Protein AF-R6TUY1-F1 (afdb_monomer_lite)

Radius of gyration: 22.62 Å; chains: 1; bounding box: 44×60×48 Å

Structure (mmCIF, N/CA/C/O backbone):
data_AF-R6TUY1-F1
#
_entry.id   AF-R6TUY1-F1
#
loop_
_atom_site.group_PDB
_atom_site.id
_atom_site.type_symbol
_atom_site.label_atom_id
_atom_site.label_alt_id
_atom_site.label_comp_id
_atom_site.label_asym_id
_atom_site.label_entity_id
_atom_site.label_seq_id
_atom_site.pdbx_PDB_ins_code
_atom_site.C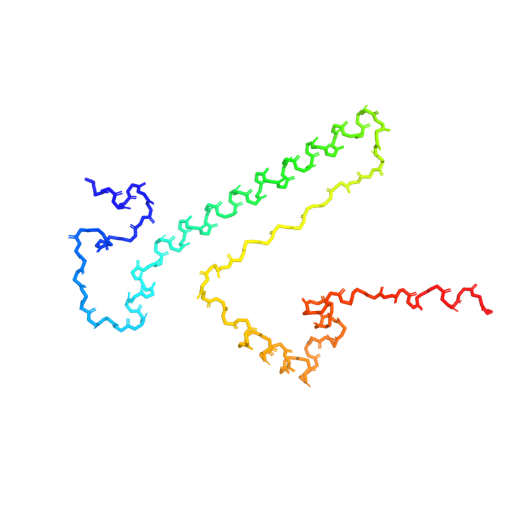artn_x
_atom_site.Cartn_y
_atom_site.Cartn_z
_atom_site.occupancy
_atom_site.B_iso_or_equiv
_atom_site.auth_seq_id
_atom_site.auth_comp_id
_atom_site.auth_asym_id
_atom_site.auth_atom_id
_atom_site.pdbx_PDB_model_num
ATOM 1 N N . MET A 1 1 ? -20.581 21.903 6.764 1.00 54.88 1 MET A N 1
ATOM 2 C CA . MET A 1 1 ? -19.768 20.696 6.507 1.00 54.88 1 MET A CA 1
ATOM 3 C C . MET A 1 1 ? -18.811 20.565 7.679 1.00 54.88 1 MET A C 1
ATOM 5 O O . MET A 1 1 ? -18.157 21.555 7.981 1.00 54.88 1 MET A O 1
ATOM 9 N N . ALA A 1 2 ? -18.822 19.451 8.411 1.00 71.81 2 ALA A N 1
ATOM 10 C CA . ALA A 1 2 ? -17.915 19.268 9.546 1.00 71.81 2 ALA A CA 1
ATOM 11 C C . ALA A 1 2 ? -16.513 18.905 9.031 1.00 71.81 2 ALA A C 1
ATOM 13 O O . ALA A 1 2 ? -16.403 18.200 8.028 1.00 71.81 2 ALA A O 1
ATOM 14 N N . VAL A 1 3 ? -15.454 19.369 9.706 1.00 76.62 3 VAL A N 1
ATOM 15 C CA . VAL A 1 3 ? -14.053 19.090 9.322 1.00 76.62 3 VAL A CA 1
ATOM 16 C C . VAL A 1 3 ? -13.758 17.584 9.253 1.00 76.62 3 VAL A C 1
ATOM 18 O O . VAL A 1 3 ? -13.004 17.132 8.401 1.00 76.62 3 VAL A O 1
ATOM 21 N N . GLU A 1 4 ? -14.439 16.795 10.084 1.00 75.94 4 GLU A N 1
ATOM 22 C CA . GLU A 1 4 ? -14.320 15.335 10.150 1.00 75.94 4 GLU A CA 1
ATOM 23 C C . GLU A 1 4 ? -14.719 14.656 8.832 1.00 75.94 4 GLU A C 1
ATOM 25 O O . GLU A 1 4 ? -14.020 13.759 8.368 1.00 75.94 4 GLU A O 1
ATOM 30 N N . ASP A 1 5 ? -15.786 15.1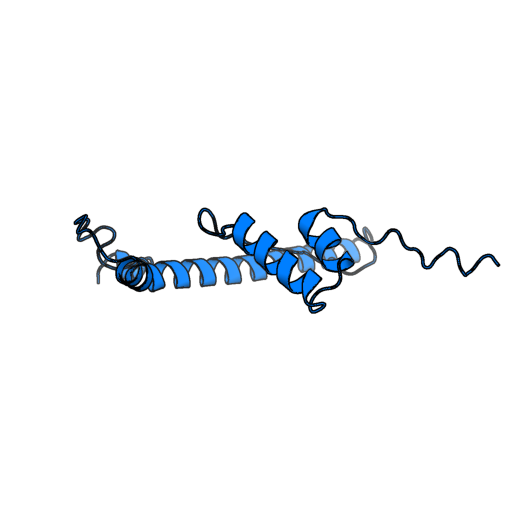32 8.177 1.00 68.25 5 ASP A N 1
ATOM 31 C CA . ASP A 1 5 ? -16.230 14.575 6.894 1.00 68.25 5 ASP A CA 1
ATOM 32 C C . ASP A 1 5 ? -15.245 14.900 5.763 1.00 68.25 5 ASP A C 1
ATOM 34 O O . ASP A 1 5 ? -15.038 14.074 4.878 1.00 68.25 5 ASP A O 1
ATOM 38 N N . ALA A 1 6 ? -14.620 16.083 5.799 1.00 71.31 6 ALA A N 1
ATOM 39 C CA . ALA A 1 6 ? -13.625 16.491 4.806 1.00 71.31 6 ALA A CA 1
ATOM 40 C C . ALA A 1 6 ? -12.314 15.701 4.939 1.00 71.31 6 ALA A C 1
ATOM 42 O O . ALA A 1 6 ? -11.633 15.460 3.946 1.00 71.31 6 ALA A O 1
ATOM 43 N N . CYS A 1 7 ? -11.974 15.275 6.156 1.00 70.38 7 CYS A N 1
ATOM 44 C CA . CYS A 1 7 ? -10.772 14.495 6.440 1.00 70.38 7 CYS A CA 1
ATOM 45 C C . CYS A 1 7 ? -10.997 12.972 6.380 1.00 70.38 7 CYS A C 1
ATOM 47 O O . CYS A 1 7 ? -10.074 12.218 6.677 1.00 70.38 7 CYS A O 1
ATOM 49 N N . GLY A 1 8 ? -12.203 12.503 6.031 1.00 64.75 8 GLY A N 1
ATOM 50 C CA . GLY A 1 8 ? -12.525 11.069 6.001 1.00 64.75 8 GLY A CA 1
ATOM 51 C C . GLY A 1 8 ? -12.506 10.405 7.384 1.00 64.75 8 GLY A C 1
ATOM 52 O O . GLY A 1 8 ? -12.349 9.187 7.489 1.00 64.75 8 GLY A O 1
ATOM 53 N N . ILE A 1 9 ? -12.656 11.202 8.443 1.00 73.94 9 ILE A N 1
ATOM 54 C CA . ILE A 1 9 ? -12.638 10.775 9.841 1.00 73.94 9 ILE A CA 1
ATOM 55 C C . ILE A 1 9 ? -14.081 10.563 10.310 1.00 73.94 9 ILE A C 1
ATOM 57 O O . ILE A 1 9 ? -15.003 11.293 9.944 1.00 73.94 9 ILE A O 1
ATOM 61 N N . ALA A 1 10 ? -14.293 9.543 11.138 1.00 70.75 10 ALA A N 1
ATOM 62 C CA . ALA A 1 10 ? -15.573 9.284 11.781 1.00 70.75 10 ALA A CA 1
ATOM 63 C C . ALA A 1 10 ? -16.109 10.515 12.540 1.00 70.75 10 ALA A C 1
ATOM 65 O O . ALA A 1 10 ? -15.406 11.098 13.372 1.00 70.75 10 ALA A O 1
ATOM 66 N N . ARG A 1 11 ? -17.374 10.879 12.284 1.00 67.25 11 ARG A N 1
ATOM 67 C CA . ARG A 1 11 ? -18.041 11.988 12.983 1.00 67.25 11 ARG A CA 1
ATOM 68 C C . ARG A 1 11 ? -18.078 11.757 14.491 1.00 67.25 11 ARG A C 1
ATOM 70 O O . ARG A 1 11 ? -18.375 10.648 14.932 1.00 67.25 11 ARG A O 1
ATOM 77 N N . GLY A 1 12 ? -17.825 12.814 15.258 1.00 65.44 12 GLY A N 1
ATOM 78 C CA . GLY A 1 12 ? -17.775 12.755 16.721 1.00 65.44 12 GLY A CA 1
ATOM 79 C C . GLY A 1 12 ? -16.423 12.313 17.284 1.00 65.44 12 GLY A C 1
ATOM 80 O O . GLY A 1 12 ? -16.289 12.227 18.496 1.00 65.44 12 GLY A O 1
ATOM 81 N N . THR A 1 13 ? -15.406 12.079 16.442 1.00 64.62 13 THR A N 1
ATOM 82 C CA . THR A 1 13 ? -14.025 11.855 16.918 1.00 64.62 13 THR A CA 1
ATOM 83 C C . THR A 1 13 ? -13.453 13.112 17.578 1.00 64.62 13 THR A C 1
ATOM 85 O O . THR A 1 13 ? -12.757 13.015 18.583 1.00 64.62 13 THR A O 1
ATOM 88 N N . PHE A 1 14 ? -13.761 14.291 17.036 1.00 65.25 14 PHE A N 1
ATOM 89 C CA . PHE A 1 14 ? -13.359 15.584 17.593 1.00 65.25 14 PHE A CA 1
ATOM 90 C C . PHE A 1 14 ? -14.546 16.356 18.166 1.00 65.25 14 PHE A C 1
ATOM 92 O O . PHE A 1 14 ? -14.396 17.075 19.149 1.00 65.25 14 PHE A O 1
ATOM 99 N N . SER A 1 15 ? -15.717 16.220 17.543 1.00 65.81 15 SER A N 1
ATOM 100 C CA . SER A 1 15 ? -16.888 17.045 17.851 1.00 65.81 15 SER A CA 1
ATOM 101 C C . SER A 1 15 ? -17.655 16.590 19.093 1.00 65.81 15 SER A C 1
ATOM 103 O O . SER A 1 15 ? -18.384 17.391 19.667 1.00 65.81 15 SER A O 1
ATOM 105 N N . ASP A 1 16 ? -17.519 15.325 19.498 1.00 63.03 16 ASP A N 1
ATOM 106 C CA . ASP A 1 16 ? -18.258 14.770 20.634 1.00 63.03 16 ASP A CA 1
ATOM 107 C C . ASP A 1 16 ? -17.442 13.653 21.321 1.00 63.03 16 ASP A C 1
ATOM 109 O O . ASP A 1 16 ? -17.764 12.467 21.191 1.00 63.03 16 ASP A O 1
ATOM 113 N N . PRO A 1 17 ? -16.345 14.002 22.029 1.00 58.09 17 PRO A N 1
ATOM 114 C CA . PRO A 1 17 ? -15.402 13.045 22.615 1.00 58.09 17 PRO A CA 1
ATOM 115 C C . PRO A 1 17 ? -15.963 12.321 23.850 1.00 58.09 17 PRO A C 1
ATOM 117 O O . PRO A 1 17 ? -15.202 11.861 24.697 1.00 58.09 17 PRO A O 1
ATOM 120 N N . SER A 1 18 ? -17.288 12.235 23.992 1.00 54.28 18 SER A N 1
ATOM 121 C CA . SER A 1 18 ? -17.921 11.553 25.110 1.00 54.28 18 SER A CA 1
ATOM 122 C C . SER A 1 18 ? -17.485 10.081 25.135 1.00 54.28 18 SER A C 1
ATOM 124 O O . SER A 1 18 ? -17.881 9.277 24.287 1.00 54.28 18 SER A O 1
ATOM 126 N N . GLU A 1 19 ? -16.661 9.733 26.133 1.00 52.31 19 GLU A N 1
ATOM 127 C CA . GLU A 1 19 ? -16.338 8.364 26.558 1.00 52.31 19 GLU A CA 1
ATOM 128 C C . GLU A 1 19 ? -17.595 7.697 27.135 1.00 52.31 19 GLU A C 1
ATOM 130 O O . GLU A 1 19 ? -17.680 7.306 28.296 1.00 52.31 19 GLU A O 1
ATOM 135 N N . ILE A 1 20 ? -18.639 7.591 26.323 1.00 53.03 20 ILE A N 1
ATOM 136 C CA . ILE A 1 20 ? -19.716 6.660 26.603 1.00 53.03 20 ILE A CA 1
ATOM 137 C C . ILE A 1 20 ? -19.084 5.292 26.388 1.00 53.03 20 ILE A C 1
ATOM 139 O O . ILE A 1 20 ? -18.520 5.036 25.323 1.00 53.03 20 ILE A O 1
ATOM 143 N N . ALA A 1 21 ? -19.143 4.430 27.401 1.00 50.12 21 ALA A N 1
ATOM 144 C CA . ALA A 1 21 ? -18.783 3.028 27.264 1.00 50.12 21 ALA A CA 1
ATOM 145 C C . ALA A 1 21 ? -19.634 2.424 26.135 1.00 50.12 21 ALA A C 1
ATOM 147 O O . ALA A 1 21 ? -20.799 2.082 26.325 1.00 50.12 21 ALA A O 1
ATOM 148 N N . ARG A 1 22 ? -19.066 2.388 24.930 1.00 61.97 22 ARG A N 1
ATOM 149 C CA . ARG A 1 22 ? -19.708 1.874 23.723 1.00 61.97 22 ARG A CA 1
ATOM 150 C C . ARG A 1 22 ? -19.372 0.404 23.594 1.00 61.97 22 ARG A C 1
ATOM 152 O O . ARG A 1 22 ? -18.254 -0.023 23.890 1.00 61.97 22 ARG A O 1
ATOM 159 N N . THR A 1 23 ? -20.338 -0.378 23.136 1.00 62.47 23 THR A N 1
ATOM 160 C CA . THR A 1 23 ? -20.081 -1.782 22.819 1.00 62.47 23 THR A CA 1
ATOM 161 C C . THR A 1 23 ? -19.071 -1.874 21.665 1.00 62.47 23 THR A C 1
ATOM 163 O O . THR A 1 23 ? -18.998 -0.985 20.813 1.00 62.47 23 THR A O 1
ATOM 166 N N . ALA A 1 24 ? -18.262 -2.938 21.615 1.00 54.31 24 ALA A N 1
ATOM 167 C CA . ALA A 1 24 ? -17.202 -3.093 20.608 1.00 54.31 24 ALA A CA 1
ATOM 168 C C . ALA A 1 24 ? -17.716 -2.954 19.157 1.00 54.31 24 ALA A C 1
ATOM 170 O O . ALA A 1 24 ? -17.020 -2.432 18.285 1.00 54.31 24 ALA A O 1
ATOM 171 N N . THR A 1 25 ? -18.963 -3.359 18.908 1.00 57.38 25 THR A N 1
ATOM 172 C CA . THR A 1 25 ? -19.637 -3.242 17.609 1.00 57.38 25 THR A CA 1
ATOM 173 C C . THR A 1 25 ? -19.919 -1.789 17.221 1.00 57.38 25 THR A C 1
ATOM 175 O O . THR A 1 25 ? -19.721 -1.414 16.066 1.00 57.38 25 THR A O 1
ATOM 178 N N . GLU A 1 26 ? -20.321 -0.945 18.174 1.00 62.38 26 GLU A N 1
ATOM 179 C CA . GLU A 1 26 ? -20.559 0.485 17.939 1.00 62.38 26 GLU A CA 1
ATOM 180 C C . GLU A 1 26 ? -19.252 1.226 17.661 1.00 62.38 26 GLU A C 1
ATOM 182 O O . GLU A 1 26 ? -19.182 2.028 16.731 1.00 62.38 26 GLU A O 1
ATOM 187 N N . VAL A 1 27 ? -18.183 0.898 18.394 1.00 61.12 27 VAL A N 1
ATOM 188 C CA . VAL A 1 27 ? -16.844 1.451 18.134 1.00 61.12 27 VAL A CA 1
ATOM 189 C C . VAL A 1 27 ? -16.360 1.060 16.734 1.00 61.12 27 VAL A C 1
ATOM 191 O O . VAL A 1 27 ? -15.836 1.905 16.004 1.00 61.12 27 VAL A O 1
ATOM 194 N N . ARG A 1 28 ? -16.581 -0.197 16.324 1.00 58.41 28 ARG A N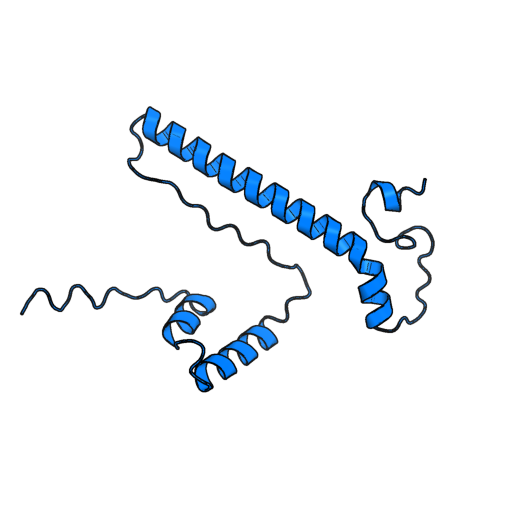 1
ATOM 195 C CA . ARG A 1 28 ? -16.202 -0.695 14.994 1.00 58.41 28 ARG A CA 1
ATOM 196 C C . ARG A 1 28 ? -17.007 -0.029 13.875 1.00 58.41 28 ARG A C 1
ATOM 198 O O . ARG A 1 28 ? -16.418 0.383 12.880 1.00 58.41 28 ARG A O 1
ATOM 205 N N . SER A 1 29 ? -18.319 0.140 14.052 1.00 59.16 29 SER A N 1
ATOM 206 C CA . SER A 1 29 ? -19.183 0.831 13.081 1.00 59.16 29 SER A CA 1
ATOM 207 C C . SER A 1 29 ? -18.825 2.313 12.947 1.00 59.16 29 SER A C 1
ATOM 209 O O . SER A 1 29 ? -18.750 2.840 11.838 1.00 59.16 29 SER A O 1
ATOM 211 N N . MET A 1 30 ? -18.509 2.982 14.057 1.00 60.34 30 MET A N 1
ATOM 212 C CA . MET A 1 30 ? -18.109 4.388 14.033 1.00 60.34 30 MET A CA 1
ATOM 213 C C . MET A 1 30 ? -16.775 4.587 13.323 1.00 60.34 30 MET A C 1
ATOM 215 O O . MET A 1 30 ? -16.664 5.467 12.474 1.00 60.34 30 MET A O 1
ATOM 219 N N . ARG A 1 31 ? -15.783 3.735 13.592 1.00 67.00 31 ARG A N 1
ATOM 220 C CA . ARG A 1 31 ? -14.455 3.820 12.965 1.00 67.00 31 ARG A CA 1
ATOM 221 C C . ARG A 1 31 ? -14.405 3.297 11.528 1.00 67.00 31 ARG A C 1
ATOM 223 O O . ARG A 1 31 ? -13.383 3.476 10.876 1.00 67.00 31 ARG A O 1
ATOM 230 N N . GLN A 1 32 ? -15.489 2.721 11.005 1.00 68.31 32 GLN A N 1
ATOM 231 C CA . GLN A 1 32 ? -15.545 2.146 9.657 1.00 68.31 32 GLN A CA 1
ATOM 232 C C . GLN A 1 32 ? -15.176 3.151 8.557 1.00 68.31 32 GLN A C 1
ATOM 234 O O . GLN A 1 32 ? -14.479 2.794 7.612 1.00 68.31 32 GLN A O 1
ATOM 239 N N . ARG A 1 33 ? -15.596 4.417 8.689 1.00 69.06 33 ARG A N 1
ATOM 240 C CA . ARG A 1 33 ? -15.231 5.471 7.726 1.00 69.06 33 ARG A CA 1
ATOM 241 C C . ARG A 1 33 ? -13.742 5.791 7.763 1.00 69.06 33 ARG A C 1
ATOM 243 O O . ARG A 1 33 ? -13.108 5.793 6.718 1.00 69.06 33 ARG A O 1
ATOM 250 N N . THR A 1 34 ? -13.187 5.983 8.958 1.00 74.94 34 THR A N 1
ATOM 251 C CA . THR A 1 34 ? -11.747 6.203 9.132 1.00 74.94 34 THR A CA 1
ATOM 252 C C . THR A 1 34 ? -10.946 5.023 8.584 1.00 74.94 34 THR A C 1
ATOM 254 O O . THR A 1 34 ? -9.971 5.229 7.871 1.00 74.94 34 THR A O 1
ATOM 257 N N . TYR A 1 35 ? -11.388 3.792 8.859 1.00 71.56 35 TYR A N 1
ATOM 258 C CA . TYR A 1 35 ? -10.757 2.577 8.352 1.00 71.56 35 TYR A CA 1
ATOM 259 C C . TYR A 1 35 ? -10.786 2.515 6.819 1.00 71.56 35 TYR A C 1
ATOM 261 O O . TYR A 1 35 ? -9.746 2.313 6.207 1.00 71.56 35 TYR A O 1
ATOM 269 N N . SER A 1 36 ? -11.937 2.788 6.190 1.00 75.38 36 SER A N 1
ATOM 270 C CA . SER A 1 36 ? -12.047 2.857 4.724 1.00 75.38 36 SER A CA 1
ATOM 271 C C . SER A 1 36 ? -11.082 3.882 4.131 1.00 75.38 36 SER A C 1
ATOM 273 O O . SER A 1 36 ? -10.345 3.555 3.208 1.00 75.38 36 SER A O 1
ATOM 275 N N . THR A 1 37 ? -11.029 5.092 4.696 1.00 78.00 37 THR A N 1
ATOM 276 C CA . THR A 1 37 ? -10.122 6.152 4.235 1.00 78.00 37 THR A CA 1
ATOM 277 C C . THR A 1 37 ? -8.657 5.725 4.346 1.00 78.00 37 THR A C 1
ATOM 279 O O . THR A 1 37 ? -7.878 5.951 3.424 1.00 78.00 37 THR A O 1
ATOM 282 N N . VAL A 1 38 ? -8.267 5.080 5.451 1.00 80.69 38 VAL A N 1
ATOM 283 C CA . VAL A 1 38 ? -6.903 4.560 5.639 1.00 80.69 38 VAL A CA 1
ATOM 284 C C . VAL A 1 38 ? -6.583 3.475 4.611 1.00 80.69 38 VAL A C 1
ATOM 286 O O . VAL A 1 38 ? -5.530 3.548 3.981 1.00 80.69 38 VAL A O 1
ATOM 289 N N . CYS A 1 39 ? -7.490 2.523 4.378 1.00 80.25 39 CYS A N 1
ATOM 290 C CA . CYS A 1 39 ? -7.306 1.488 3.359 1.00 80.25 39 CYS A CA 1
ATOM 291 C C . CYS A 1 39 ? -7.174 2.079 1.949 1.00 80.25 39 CYS A C 1
ATOM 293 O O . CYS A 1 39 ? -6.333 1.632 1.168 1.00 80.25 39 CYS A O 1
ATOM 295 N N . ASP A 1 40 ? -7.970 3.097 1.618 1.00 81.56 40 ASP A N 1
ATOM 296 C CA . ASP A 1 40 ? -7.902 3.771 0.320 1.00 81.56 40 ASP A CA 1
ATOM 297 C C . ASP A 1 40 ? -6.567 4.514 0.143 1.00 81.56 40 ASP A C 1
ATOM 299 O O . ASP A 1 40 ? -5.944 4.424 -0.920 1.00 81.56 40 ASP A O 1
ATOM 303 N N . ILE A 1 41 ? -6.073 5.174 1.198 1.00 86.12 41 ILE A N 1
ATOM 304 C CA . ILE A 1 41 ? -4.746 5.808 1.214 1.00 86.12 41 ILE A CA 1
ATOM 305 C C . ILE A 1 41 ? -3.645 4.760 1.033 1.00 86.12 41 ILE A C 1
ATOM 307 O O . ILE A 1 41 ? -2.778 4.936 0.178 1.00 86.12 41 ILE A O 1
ATOM 311 N N . GLN A 1 42 ? -3.683 3.665 1.796 1.00 86.94 42 GLN A N 1
ATOM 312 C CA . GLN A 1 42 ? -2.708 2.574 1.703 1.00 86.94 42 GLN A CA 1
ATOM 313 C C . GLN A 1 42 ? -2.681 1.976 0.294 1.00 86.94 42 GLN A C 1
ATOM 315 O O . GLN A 1 42 ? -1.611 1.818 -0.287 1.00 86.94 42 GLN A O 1
ATOM 320 N N . ARG A 1 43 ? -3.848 1.722 -0.310 1.00 86.00 43 ARG A N 1
ATOM 321 C CA . ARG A 1 43 ? -3.943 1.219 -1.687 1.00 86.00 43 ARG A CA 1
ATOM 322 C C . ARG A 1 43 ? -3.366 2.209 -2.698 1.00 86.00 43 ARG A C 1
ATOM 324 O O . ARG A 1 43 ? -2.606 1.809 -3.580 1.00 86.00 43 ARG A O 1
ATOM 331 N N . SER A 1 44 ? -3.722 3.490 -2.590 1.00 88.19 44 SER A N 1
ATOM 332 C CA . SER A 1 44 ? -3.200 4.525 -3.487 1.00 88.19 44 SER A CA 1
ATOM 333 C C . SER A 1 44 ? -1.682 4.661 -3.364 1.00 88.19 44 SER A C 1
ATOM 335 O O . SER A 1 44 ? -0.998 4.839 -4.371 1.00 88.19 44 SER A O 1
ATOM 337 N N . LEU A 1 45 ? -1.156 4.572 -2.143 1.00 88.62 45 LEU A N 1
ATOM 338 C CA . LEU A 1 45 ? 0.272 4.643 -1.868 1.00 88.62 45 LEU A CA 1
ATOM 339 C C . LEU A 1 45 ? 1.011 3.406 -2.388 1.00 88.62 45 LEU A C 1
ATOM 341 O O . LEU A 1 45 ? 2.051 3.559 -3.019 1.00 88.62 45 LEU A O 1
ATOM 345 N N . GLY A 1 46 ? 0.460 2.206 -2.191 1.00 89.62 46 GLY A N 1
ATOM 346 C CA . GLY A 1 46 ? 1.019 0.963 -2.729 1.00 89.62 46 GLY A CA 1
ATOM 347 C C . GLY A 1 46 ? 1.184 1.024 -4.244 1.00 89.62 46 GLY A C 1
ATOM 348 O O . GLY A 1 46 ? 2.284 0.840 -4.751 1.00 89.62 46 GLY A O 1
ATOM 349 N N . ASN A 1 47 ? 0.130 1.429 -4.955 1.00 89.19 47 ASN A N 1
ATOM 350 C CA . ASN A 1 47 ? 0.180 1.602 -6.409 1.00 89.19 47 ASN A CA 1
ATOM 351 C C . ASN A 1 47 ? 1.218 2.663 -6.831 1.00 89.19 47 ASN A C 1
ATOM 353 O O . ASN A 1 47 ? 1.982 2.462 -7.774 1.00 89.19 47 ASN A O 1
ATOM 357 N N . ALA A 1 48 ? 1.297 3.791 -6.117 1.00 90.88 48 ALA A N 1
ATOM 358 C CA . ALA A 1 48 ? 2.295 4.820 -6.406 1.00 90.88 48 ALA A CA 1
ATOM 359 C C . ALA A 1 48 ? 3.735 4.301 -6.244 1.00 90.88 48 ALA A C 1
ATOM 361 O O . ALA A 1 48 ? 4.594 4.607 -7.073 1.00 90.88 48 ALA A O 1
ATOM 362 N N . LEU A 1 49 ? 3.992 3.498 -5.211 1.00 90.56 49 LEU A N 1
ATOM 363 C CA . LEU A 1 49 ? 5.298 2.897 -4.955 1.00 90.56 49 LEU A CA 1
ATOM 364 C C . LEU A 1 49 ? 5.641 1.795 -5.967 1.00 90.56 49 LEU A C 1
ATOM 366 O O . LEU A 1 49 ? 6.756 1.787 -6.482 1.00 90.56 49 LEU A O 1
ATOM 370 N N . GLU A 1 50 ? 4.697 0.924 -6.327 1.00 90.31 50 GLU A N 1
ATOM 371 C CA . GLU A 1 50 ? 4.887 -0.063 -7.401 1.00 90.31 50 GLU A CA 1
ATOM 372 C C . GLU A 1 50 ? 5.263 0.623 -8.720 1.00 90.31 50 GLU A C 1
ATOM 374 O O . GLU A 1 50 ? 6.231 0.248 -9.382 1.00 90.31 50 GLU A O 1
ATOM 379 N N . ARG A 1 51 ? 4.550 1.698 -9.076 1.00 90.12 51 ARG A N 1
ATOM 380 C CA . ARG A 1 51 ? 4.848 2.495 -10.274 1.00 90.12 51 ARG A CA 1
ATOM 381 C C . ARG A 1 51 ? 6.211 3.169 -10.214 1.00 90.12 51 ARG A C 1
ATOM 383 O O . ARG A 1 51 ? 6.883 3.245 -11.241 1.00 90.12 51 ARG A O 1
ATOM 390 N N . LEU A 1 52 ? 6.620 3.651 -9.043 1.00 89.94 52 LEU A N 1
ATOM 391 C CA . LEU A 1 52 ? 7.951 4.221 -8.849 1.00 89.94 52 LEU A CA 1
ATOM 392 C C . LEU A 1 52 ? 9.032 3.168 -9.103 1.00 89.94 52 LEU A C 1
ATOM 394 O O . LEU A 1 52 ? 9.983 3.434 -9.832 1.00 89.94 52 LEU A O 1
ATOM 398 N N . VAL A 1 53 ? 8.863 1.965 -8.558 1.00 89.75 53 VAL A N 1
ATOM 399 C CA . VAL A 1 53 ? 9.815 0.863 -8.732 1.00 89.75 53 VAL A CA 1
ATOM 400 C C . VAL A 1 53 ? 9.905 0.434 -10.197 1.00 89.75 53 VAL A C 1
ATOM 402 O O . VAL A 1 53 ? 11.009 0.268 -10.714 1.00 89.75 53 VAL A O 1
ATOM 405 N N . LEU A 1 54 ? 8.773 0.351 -10.901 1.00 88.38 54 LEU A N 1
ATOM 406 C CA . LEU A 1 54 ? 8.748 0.086 -12.343 1.00 88.38 54 LEU A CA 1
ATOM 407 C C . LEU A 1 54 ? 9.469 1.177 -13.150 1.00 88.38 54 LEU A C 1
ATOM 409 O O . LEU A 1 54 ? 10.211 0.868 -14.085 1.00 88.38 54 LEU A O 1
ATOM 413 N N . ALA A 1 55 ? 9.293 2.450 -12.783 1.00 89.62 55 ALA A N 1
ATOM 414 C CA . ALA A 1 55 ? 9.992 3.562 -13.425 1.00 89.62 55 ALA A CA 1
ATOM 415 C C . ALA A 1 55 ? 11.508 3.505 -13.172 1.00 89.62 55 ALA A C 1
ATOM 417 O O . ALA A 1 55 ? 12.293 3.705 -14.097 1.00 89.62 55 ALA A O 1
ATOM 418 N N . CYS A 1 56 ? 11.928 3.176 -11.947 1.00 88.75 56 CYS A N 1
ATOM 419 C CA . CYS A 1 56 ? 13.333 2.948 -11.614 1.00 88.75 56 CYS A CA 1
ATOM 420 C C . CYS A 1 56 ? 13.927 1.774 -12.403 1.00 88.75 56 CYS A C 1
ATOM 422 O O . CYS A 1 56 ? 15.036 1.903 -12.913 1.00 88.75 56 CYS A O 1
ATOM 424 N N . GLY A 1 57 ? 13.189 0.670 -12.553 1.00 88.25 57 GLY A N 1
ATOM 425 C CA . GLY A 1 57 ? 13.601 -0.463 -13.386 1.00 88.25 57 GLY A CA 1
ATOM 426 C C . GLY A 1 57 ? 13.775 -0.072 -14.853 1.00 88.25 57 GLY A C 1
ATOM 427 O O . GLY A 1 57 ? 14.817 -0.340 -15.439 1.00 88.25 57 GLY A O 1
ATOM 428 N N . SER A 1 58 ? 12.812 0.670 -15.407 1.00 86.81 58 SER A N 1
ATOM 429 C CA . SER A 1 58 ? 12.875 1.168 -16.792 1.00 86.81 58 SER A CA 1
ATOM 430 C C . SER A 1 58 ? 14.076 2.095 -17.022 1.00 86.81 58 SER A C 1
ATOM 432 O O . SER A 1 58 ? 14.712 2.057 -18.072 1.00 86.81 58 SER A O 1
ATOM 434 N N . LEU A 1 59 ? 14.409 2.937 -16.036 1.00 88.19 59 LEU A N 1
ATOM 435 C CA . LEU A 1 59 ? 15.605 3.779 -16.080 1.00 88.19 59 LEU A CA 1
ATOM 436 C C . LEU A 1 59 ? 16.886 2.942 -16.001 1.00 88.19 59 LEU A C 1
ATOM 438 O O . LEU A 1 59 ? 17.824 3.202 -16.750 1.00 88.19 59 LEU A O 1
ATOM 442 N N . ALA A 1 60 ? 16.936 1.942 -15.121 1.00 87.25 60 ALA A N 1
ATOM 443 C CA . ALA A 1 60 ? 18.093 1.059 -14.997 1.00 87.25 60 ALA A CA 1
ATOM 444 C C . ALA A 1 60 ? 18.362 0.279 -16.295 1.00 87.25 60 ALA A C 1
ATOM 446 O O . ALA A 1 60 ? 19.519 0.184 -16.703 1.00 87.25 60 ALA A O 1
ATOM 447 N N . GLU A 1 61 ? 17.311 -0.192 -16.969 1.00 87.00 61 GLU A N 1
ATOM 448 C CA . GLU A 1 61 ? 17.395 -0.854 -18.275 1.00 87.00 61 GLU A CA 1
ATOM 449 C C . GLU A 1 61 ? 17.884 0.116 -19.364 1.00 87.00 61 GLU A C 1
ATOM 451 O O . GLU A 1 61 ? 18.810 -0.200 -20.109 1.00 87.00 61 GLU A O 1
ATOM 456 N N . LEU A 1 62 ? 17.352 1.346 -19.404 1.00 87.50 62 LEU A N 1
ATOM 457 C CA . LEU A 1 62 ? 17.772 2.369 -20.372 1.00 87.50 62 LEU A CA 1
ATOM 458 C C . LEU A 1 62 ? 19.270 2.698 -20.281 1.00 87.50 62 LEU A C 1
ATOM 460 O O . LEU A 1 62 ? 19.917 2.938 -21.300 1.00 87.50 62 LEU A O 1
ATOM 464 N N . TYR A 1 63 ? 19.818 2.732 -19.066 1.00 89.44 63 TYR A N 1
ATOM 465 C CA . TYR A 1 63 ? 21.239 2.993 -18.834 1.00 89.44 63 TYR A CA 1
ATOM 466 C C . TYR A 1 63 ? 22.107 1.723 -18.851 1.00 89.44 63 TYR A C 1
ATOM 468 O O . TYR A 1 63 ? 23.319 1.826 -18.668 1.00 89.44 63 TYR A O 1
ATOM 476 N N . GLY A 1 64 ? 21.521 0.541 -19.076 1.00 86.06 64 GLY A N 1
ATOM 477 C CA . GLY A 1 64 ? 22.234 -0.738 -19.097 1.00 86.06 64 GLY A CA 1
ATOM 478 C C . GLY A 1 64 ? 22.832 -1.142 -17.744 1.00 86.06 64 GLY A C 1
ATOM 479 O O . GLY A 1 64 ? 23.850 -1.829 -17.707 1.00 86.06 64 GLY A O 1
ATOM 480 N N . LEU A 1 65 ? 22.253 -0.677 -16.630 1.00 83.25 65 LEU A N 1
ATOM 481 C CA . LEU A 1 65 ? 22.712 -1.009 -15.274 1.00 83.25 65 LEU A CA 1
ATOM 482 C C . LEU A 1 65 ? 22.187 -2.364 -14.789 1.00 83.25 65 LEU A C 1
ATOM 484 O O . LEU A 1 65 ? 22.836 -3.001 -13.960 1.00 83.25 65 LEU A O 1
ATOM 488 N N . ALA A 1 66 ? 21.008 -2.777 -15.252 1.00 76.00 66 ALA A N 1
ATOM 489 C CA . ALA A 1 66 ? 20.387 -4.037 -14.872 1.00 76.00 66 ALA A CA 1
ATOM 490 C C . ALA A 1 66 ? 19.488 -4.552 -16.000 1.00 76.00 66 ALA A C 1
ATOM 492 O O . ALA A 1 66 ? 18.680 -3.795 -16.533 1.00 76.00 66 ALA A O 1
ATOM 493 N N . ASP A 1 67 ? 19.600 -5.848 -16.291 1.00 66.00 67 ASP A N 1
ATOM 494 C CA . ASP A 1 67 ? 18.703 -6.565 -17.194 1.00 66.00 67 ASP A CA 1
ATOM 495 C C . ASP A 1 67 ? 17.703 -7.365 -16.349 1.00 66.00 67 ASP 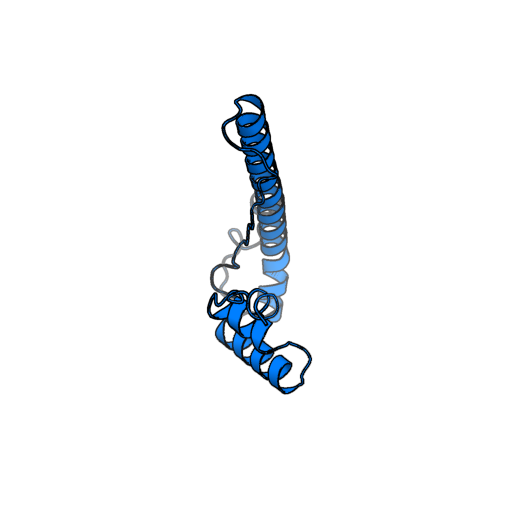A C 1
ATOM 497 O O . ASP A 1 67 ? 18.084 -8.293 -15.630 1.00 66.00 67 ASP A O 1
ATOM 501 N N . GLY A 1 68 ? 16.419 -7.003 -16.404 1.00 66.62 68 GLY A N 1
ATOM 502 C CA . GLY A 1 68 ? 15.349 -7.747 -15.734 1.00 66.62 68 GLY A CA 1
ATOM 503 C C . GLY A 1 68 ? 14.234 -6.882 -15.147 1.00 66.62 68 GLY A C 1
ATOM 504 O O . GLY A 1 68 ? 14.408 -5.703 -14.849 1.00 66.62 68 GLY A O 1
ATOM 505 N N . GLY A 1 69 ? 13.060 -7.492 -14.962 1.00 69.62 69 GLY A N 1
ATOM 506 C CA . GLY A 1 69 ? 11.909 -6.840 -14.339 1.00 69.62 69 GLY A CA 1
ATOM 507 C C . GLY A 1 69 ? 12.115 -6.648 -12.837 1.00 69.62 69 GLY A C 1
ATOM 508 O O . GLY A 1 69 ? 12.363 -7.609 -12.109 1.00 69.62 69 GLY A O 1
ATOM 509 N N . VAL A 1 70 ? 11.987 -5.410 -12.359 1.00 76.31 70 VAL A N 1
ATOM 510 C CA . VAL A 1 70 ? 12.019 -5.111 -10.923 1.00 76.31 70 VAL A CA 1
ATOM 511 C C . VAL A 1 70 ? 10.642 -5.387 -10.328 1.00 76.31 70 VAL A C 1
ATOM 513 O O . VAL A 1 70 ? 9.631 -4.925 -10.854 1.00 76.31 70 VAL A O 1
ATOM 516 N N . THR A 1 71 ? 10.607 -6.125 -9.219 1.00 72.88 71 THR A N 1
ATOM 517 C CA . THR A 1 71 ? 9.368 -6.439 -8.495 1.00 72.88 71 THR A CA 1
ATOM 518 C C . THR A 1 71 ? 9.460 -5.861 -7.088 1.00 72.88 71 THR A C 1
ATOM 520 O O . THR A 1 71 ? 10.501 -5.987 -6.444 1.00 72.88 71 THR A O 1
ATOM 523 N N . ALA A 1 72 ? 8.393 -5.216 -6.617 1.00 77.44 72 ALA A N 1
ATOM 524 C CA . ALA A 1 72 ? 8.284 -4.738 -5.244 1.00 77.44 72 ALA A CA 1
ATOM 525 C C . ALA A 1 72 ? 7.176 -5.495 -4.522 1.00 77.44 72 ALA A C 1
ATOM 527 O O . ALA A 1 72 ? 6.062 -5.585 -5.030 1.00 77.44 72 ALA A O 1
ATOM 528 N N . ASP A 1 73 ? 7.492 -5.998 -3.333 1.00 80.81 73 ASP A N 1
ATOM 529 C CA . ASP A 1 73 ? 6.510 -6.537 -2.401 1.00 80.81 73 ASP A CA 1
ATOM 530 C C . ASP A 1 73 ? 6.228 -5.461 -1.346 1.00 80.81 73 ASP A C 1
ATOM 532 O O . ASP A 1 73 ? 7.130 -5.039 -0.616 1.00 80.81 73 ASP A O 1
ATOM 536 N N . ILE A 1 74 ? 5.007 -4.920 -1.349 1.00 78.44 74 ILE A N 1
ATOM 537 C CA . ILE A 1 74 ? 4.612 -3.803 -0.484 1.00 78.44 74 ILE A CA 1
ATOM 538 C C . ILE A 1 74 ? 3.440 -4.242 0.380 1.00 78.44 74 ILE A C 1
ATOM 540 O O . ILE A 1 74 ? 2.284 -4.226 -0.041 1.00 78.44 74 ILE A O 1
ATOM 544 N N . SER A 1 75 ? 3.740 -4.582 1.628 1.00 78.75 75 SER A N 1
ATOM 545 C CA . SER A 1 75 ? 2.737 -4.894 2.640 1.00 78.75 75 SER A CA 1
ATOM 546 C C . SER A 1 75 ? 2.556 -3.715 3.598 1.00 78.75 75 SER A C 1
ATOM 548 O O . SER A 1 75 ? 3.478 -3.360 4.338 1.00 78.75 75 SER A O 1
ATOM 550 N N . PHE A 1 76 ? 1.359 -3.128 3.638 1.00 72.94 76 PHE A N 1
ATOM 551 C CA . PHE A 1 76 ? 0.982 -2.205 4.711 1.00 72.94 76 PHE A CA 1
ATOM 552 C C . PHE A 1 76 ? 0.451 -3.020 5.890 1.00 72.94 76 PHE A C 1
ATOM 554 O O . PHE A 1 76 ? -0.606 -3.637 5.790 1.00 72.94 76 PHE A O 1
ATOM 561 N N . GLY A 1 77 ? 1.191 -3.044 6.999 1.00 66.00 77 GLY A N 1
ATOM 562 C CA . GLY A 1 77 ? 0.697 -3.635 8.243 1.00 66.00 77 GLY A CA 1
ATOM 563 C C . GLY A 1 77 ? -0.443 -2.805 8.839 1.00 66.00 77 GLY A C 1
ATOM 564 O O . GLY A 1 77 ? -0.445 -1.576 8.728 1.00 66.00 77 GLY A O 1
ATOM 565 N N . ASP A 1 78 ? -1.394 -3.461 9.502 1.00 58.22 78 ASP A N 1
ATOM 566 C CA . ASP A 1 78 ? -2.416 -2.772 10.291 1.00 58.22 78 ASP A CA 1
ATOM 567 C C . ASP A 1 78 ? -1.849 -2.499 11.689 1.00 58.22 78 ASP A C 1
ATOM 569 O O . ASP A 1 78 ? -1.780 -3.378 12.559 1.00 58.22 78 ASP A O 1
ATOM 573 N N . GLY A 1 79 ? -1.324 -1.284 11.868 1.00 58.91 79 GLY A N 1
ATOM 574 C CA . GLY A 1 79 ? -0.756 -0.832 13.129 1.00 58.91 79 GLY A CA 1
ATOM 575 C C . GLY A 1 79 ? -1.737 -1.053 14.284 1.00 58.91 79 GLY A C 1
ATOM 576 O O . GLY A 1 79 ? -2.819 -0.477 14.313 1.00 58.91 79 GLY A O 1
ATOM 577 N N . VAL A 1 80 ? -1.305 -1.843 15.272 1.00 46.31 80 VAL A N 1
ATOM 578 C CA . VAL A 1 80 ? -1.909 -2.019 16.609 1.00 46.31 80 VAL A CA 1
ATOM 579 C C . VAL A 1 80 ? -3.067 -3.025 16.779 1.00 46.31 80 VAL A C 1
ATOM 581 O O . VAL A 1 80 ? -3.403 -3.311 17.926 1.00 46.31 80 VAL A O 1
ATOM 584 N N . LEU A 1 81 ? -3.636 -3.630 15.726 1.00 46.41 81 LEU A N 1
ATOM 585 C CA . LEU A 1 81 ? -4.812 -4.523 15.878 1.00 46.41 81 LEU A CA 1
ATOM 586 C C . LEU A 1 81 ? -4.741 -5.894 15.193 1.00 46.41 81 LEU A C 1
ATOM 588 O O . LEU A 1 81 ? -5.646 -6.704 15.394 1.00 46.41 81 LEU A O 1
ATOM 592 N N . THR A 1 82 ? -3.679 -6.196 14.446 1.00 52.75 82 THR A N 1
ATOM 593 C CA . THR A 1 82 ? -3.482 -7.564 13.949 1.00 52.75 82 THR A CA 1
ATOM 594 C C . THR A 1 82 ? -2.922 -8.405 15.088 1.00 52.75 82 THR A C 1
ATOM 596 O O . THR A 1 82 ? -1.750 -8.270 15.450 1.00 52.75 82 THR A O 1
ATOM 599 N N . ASP A 1 83 ? -3.759 -9.242 15.699 1.00 59.31 83 ASP A N 1
ATOM 600 C CA . ASP A 1 83 ? -3.299 -10.230 16.667 1.00 59.31 83 ASP A CA 1
ATOM 601 C C . ASP A 1 83 ? -2.541 -11.328 15.914 1.00 59.31 83 ASP A C 1
ATOM 603 O O . ASP A 1 83 ? -3.062 -12.397 15.608 1.00 59.31 83 ASP A O 1
ATOM 607 N N . SER A 1 84 ? -1.290 -11.022 15.573 1.00 63.56 84 SER A N 1
ATOM 608 C CA . SER A 1 84 ? -0.360 -11.931 14.897 1.00 63.56 84 SER A CA 1
ATOM 609 C C . SER A 1 84 ? -0.224 -13.281 15.608 1.00 63.56 84 SER A C 1
ATOM 611 O O . SER A 1 84 ? 0.151 -14.265 14.975 1.00 63.56 84 SER A O 1
ATOM 613 N N . VAL A 1 85 ? -0.559 -13.359 16.902 1.00 68.12 85 VAL A N 1
ATOM 614 C CA . VAL A 1 85 ? -0.627 -14.619 17.648 1.00 68.12 85 VAL A CA 1
ATOM 615 C C . VAL A 1 85 ? -1.850 -15.431 17.222 1.00 68.12 85 VAL A C 1
ATOM 617 O O . VAL A 1 85 ? -1.712 -16.618 16.935 1.00 68.12 85 VAL A O 1
ATOM 620 N N . THR A 1 86 ? -3.021 -14.796 17.129 1.00 73.62 86 THR A N 1
ATOM 621 C CA . THR A 1 86 ? -4.258 -15.433 16.654 1.00 73.62 86 THR A CA 1
ATOM 622 C C . THR A 1 86 ? -4.141 -15.875 15.195 1.00 73.62 86 THR A C 1
ATOM 624 O O . THR A 1 86 ? -4.483 -17.013 14.884 1.00 73.62 86 THR A O 1
ATOM 627 N N . ASP A 1 87 ? -3.591 -15.043 14.308 1.00 75.69 87 ASP A N 1
ATOM 628 C CA . ASP A 1 87 ? -3.393 -15.425 12.900 1.00 75.69 87 ASP A CA 1
ATOM 629 C C . ASP A 1 87 ? -2.418 -16.596 12.757 1.00 75.69 87 ASP A C 1
ATOM 631 O O . ASP A 1 87 ? -2.658 -17.526 11.988 1.00 75.69 87 ASP A O 1
ATOM 635 N N . ARG A 1 88 ? -1.344 -16.603 13.554 1.00 80.75 88 ARG A N 1
ATOM 636 C CA . ARG A 1 88 ? -0.390 -17.714 13.571 1.00 80.75 88 ARG A CA 1
ATOM 637 C C . ARG A 1 88 ? -1.011 -19.003 14.086 1.00 80.75 88 ARG A C 1
ATOM 639 O O . ARG A 1 88 ? -0.678 -20.069 13.577 1.00 80.75 88 ARG A O 1
ATOM 646 N N . GLU A 1 89 ? -1.865 -18.934 15.101 1.00 82.12 89 GLU A N 1
ATOM 647 C CA . GLU A 1 89 ? -2.520 -20.126 15.638 1.00 82.12 89 GLU A CA 1
ATOM 648 C C . GLU A 1 89 ? -3.583 -20.661 14.670 1.00 82.12 89 GLU A C 1
ATOM 650 O O . GLU A 1 89 ? -3.618 -21.865 14.427 1.00 82.12 89 GLU A O 1
ATOM 655 N N . ASN A 1 90 ? -4.354 -19.781 14.023 1.00 82.62 90 ASN A N 1
ATOM 656 C CA . ASN A 1 90 ? -5.284 -20.159 12.955 1.00 82.62 90 ASN A CA 1
ATOM 657 C C . ASN A 1 90 ? -4.552 -20.839 11.789 1.00 82.62 90 ASN A C 1
ATOM 659 O O . ASN A 1 90 ? -4.942 -21.926 11.369 1.00 82.62 90 ASN A O 1
ATOM 663 N N . GLU A 1 91 ? -3.433 -20.275 11.321 1.00 83.00 91 GLU A N 1
ATOM 664 C CA . GLU A 1 91 ? -2.647 -20.916 10.263 1.00 83.00 91 GLU A CA 1
ATOM 665 C C . GLU A 1 91 ? -2.014 -22.244 10.717 1.00 83.00 91 GLU A C 1
ATOM 667 O O . GLU A 1 91 ? -1.871 -23.164 9.912 1.00 83.00 91 GLU A O 1
ATOM 672 N N . ARG A 1 92 ? -1.655 -22.407 12.001 1.00 85.81 92 ARG A N 1
ATOM 673 C CA . ARG A 1 92 ? -1.206 -23.712 12.529 1.00 85.81 92 ARG A CA 1
ATOM 674 C C . ARG A 1 92 ? -2.322 -24.748 12.496 1.00 85.81 92 ARG A C 1
ATOM 676 O O . ARG A 1 92 ? -2.030 -25.914 12.227 1.00 85.81 92 ARG A O 1
ATOM 683 N N . GLU A 1 93 ? -3.565 -24.354 12.756 1.00 86.88 93 GLU A N 1
ATOM 684 C CA . GLU A 1 93 ? -4.729 -25.229 12.593 1.00 86.88 93 GLU A CA 1
ATOM 685 C C . GLU A 1 93 ? -4.968 -25.573 11.118 1.00 86.88 93 GLU A C 1
ATOM 687 O O . GLU A 1 93 ? -5.148 -26.748 10.798 1.00 86.88 93 GLU A O 1
ATOM 692 N N . ASP A 1 94 ? -4.843 -24.615 10.198 1.00 85.62 94 ASP A N 1
ATOM 693 C CA . ASP A 1 94 ? -4.948 -24.868 8.754 1.00 85.62 94 ASP A CA 1
ATOM 694 C C . ASP A 1 94 ? -3.853 -25.819 8.239 1.00 85.62 94 ASP A C 1
ATOM 696 O O . ASP A 1 94 ? -4.108 -26.661 7.370 1.00 85.62 94 ASP A O 1
ATOM 700 N N . VAL A 1 95 ? -2.639 -25.744 8.800 1.00 87.75 95 VAL A N 1
ATOM 701 C CA . VAL A 1 95 ? -1.553 -26.700 8.523 1.00 87.75 95 VAL A CA 1
ATOM 702 C C . VAL A 1 95 ? -1.893 -28.092 9.059 1.00 87.75 95 VAL A C 1
ATOM 704 O O . VAL A 1 95 ? -1.680 -29.083 8.358 1.00 87.75 95 VAL A O 1
ATOM 707 N N . LYS A 1 96 ? -2.455 -28.198 10.272 1.00 84.31 96 LYS A N 1
ATOM 708 C CA . LYS A 1 96 ? -2.921 -29.485 10.827 1.00 84.31 96 LYS A CA 1
ATOM 709 C C . LYS A 1 96 ? -4.066 -30.079 10.004 1.00 84.31 96 LYS A C 1
ATOM 711 O O . LYS A 1 96 ? -4.112 -31.294 9.827 1.00 84.31 96 LYS A O 1
ATOM 716 N N . ALA A 1 97 ? -4.959 -29.236 9.489 1.00 87.94 97 ALA A N 1
ATOM 717 C CA . ALA A 1 97 ? -6.067 -29.619 8.619 1.00 87.94 97 ALA A CA 1
ATOM 718 C C . ALA A 1 97 ? -5.622 -29.962 7.183 1.00 87.94 97 ALA A C 1
ATOM 720 O O . ALA A 1 97 ? -6.419 -30.477 6.401 1.00 87.94 97 ALA A O 1
ATOM 721 N N . GLY A 1 98 ? -4.359 -29.695 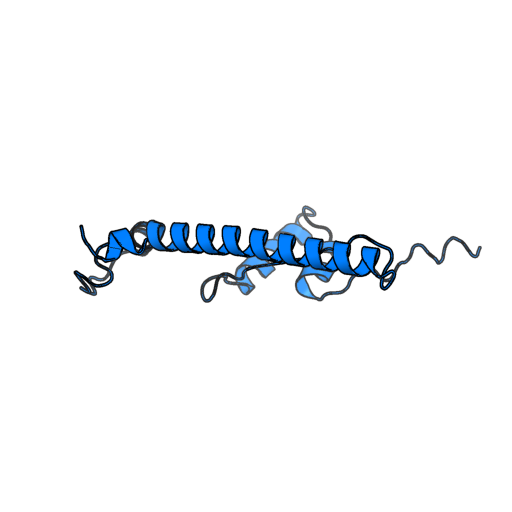6.830 1.00 83.81 98 GLY A N 1
ATOM 722 C CA . GLY A 1 98 ? -3.799 -29.961 5.503 1.00 83.81 98 GLY A CA 1
ATOM 723 C C . GLY A 1 98 ? -4.243 -28.973 4.422 1.00 83.81 98 GLY A C 1
ATOM 724 O O . GLY A 1 98 ? -4.055 -29.247 3.239 1.00 83.81 98 GLY A O 1
ATOM 725 N N . ILE A 1 99 ? -4.826 -27.835 4.809 1.00 86.62 99 ILE A N 1
ATOM 726 C CA . ILE A 1 99 ? -5.237 -26.756 3.897 1.00 86.62 99 ILE A CA 1
ATOM 727 C C . ILE A 1 99 ? -4.001 -25.986 3.419 1.00 86.62 99 ILE A C 1
ATOM 729 O O . ILE A 1 99 ? -3.893 -25.630 2.245 1.00 86.62 99 ILE A O 1
ATOM 733 N N . ILE A 1 100 ? -3.046 -25.765 4.326 1.00 85.06 100 ILE A N 1
ATOM 734 C CA . ILE A 1 100 ? -1.781 -25.081 4.055 1.00 85.06 100 ILE A CA 1
ATOM 735 C C . ILE A 1 100 ? -0.634 -26.077 4.228 1.00 85.06 100 ILE A C 1
ATOM 737 O O . ILE A 1 100 ? -0.583 -26.838 5.193 1.00 85.06 100 ILE A O 1
ATOM 741 N N . SER A 1 101 ? 0.320 -26.077 3.295 1.00 85.19 101 SER A N 1
ATOM 742 C CA . SER A 1 101 ? 1.522 -26.899 3.454 1.00 85.19 101 SER A CA 1
ATOM 743 C C . SER A 1 101 ? 2.429 -26.335 4.564 1.00 85.19 101 SER A C 1
ATOM 745 O O . SER A 1 101 ? 2.585 -25.113 4.661 1.00 85.19 101 SER A O 1
ATOM 747 N N . PRO A 1 102 ? 3.106 -27.185 5.360 1.00 84.31 102 PRO A N 1
ATOM 748 C CA . PRO A 1 102 ? 4.050 -26.723 6.382 1.00 84.31 102 PRO A CA 1
ATOM 749 C C . PRO A 1 102 ? 5.174 -25.839 5.825 1.00 84.31 102 PRO A C 1
ATOM 751 O O . PRO A 1 102 ? 5.745 -25.032 6.549 1.00 84.31 102 PRO A O 1
ATOM 754 N N . GLU A 1 103 ? 5.501 -25.998 4.543 1.00 81.06 103 GLU A N 1
ATOM 755 C CA . GLU A 1 103 ? 6.525 -25.217 3.851 1.00 81.06 103 GLU A CA 1
ATOM 756 C C . GLU A 1 103 ? 6.095 -23.765 3.653 1.00 81.06 103 GLU A C 1
ATOM 758 O O . GLU A 1 103 ? 6.848 -22.867 4.006 1.00 81.06 103 GLU A O 1
ATOM 763 N N . VAL A 1 104 ? 4.866 -23.537 3.179 1.00 81.12 104 VAL A N 1
ATOM 764 C CA . VAL A 1 104 ? 4.305 -22.184 3.014 1.00 81.12 104 VAL A CA 1
ATOM 765 C C . VAL A 1 104 ? 4.203 -21.476 4.366 1.00 81.12 104 VAL A C 1
ATOM 767 O O . VAL A 1 104 ? 4.512 -20.292 4.473 1.00 81.12 104 VAL A O 1
ATOM 770 N N . PHE A 1 105 ? 3.837 -22.210 5.420 1.00 83.94 105 PHE A N 1
ATOM 771 C CA . PHE A 1 105 ? 3.832 -21.680 6.784 1.00 83.94 105 PHE A CA 1
ATOM 772 C C . PHE A 1 105 ? 5.242 -21.295 7.266 1.00 83.94 105 PHE A C 1
ATOM 774 O O . PHE A 1 105 ? 5.423 -20.233 7.863 1.00 83.94 105 PHE A O 1
ATOM 781 N N . ARG A 1 106 ? 6.261 -22.127 6.998 1.00 80.81 106 ARG A N 1
ATOM 782 C CA . ARG A 1 106 ? 7.655 -21.819 7.362 1.00 80.81 106 ARG A CA 1
ATOM 783 C C . ARG A 1 106 ? 8.211 -20.628 6.589 1.00 80.81 106 ARG A C 1
ATOM 785 O O . ARG A 1 106 ? 8.828 -19.758 7.192 1.00 80.81 106 ARG A O 1
ATOM 792 N N . GLU A 1 107 ? 7.943 -20.548 5.294 1.00 82.19 107 GLU A N 1
ATOM 793 C CA . GLU A 1 107 ? 8.347 -19.414 4.463 1.00 82.19 107 GLU A CA 1
ATOM 794 C C . GLU A 1 107 ? 7.720 -18.108 4.973 1.00 82.19 107 GLU A C 1
ATOM 796 O O . GLU A 1 107 ? 8.427 -17.126 5.191 1.00 82.19 107 GLU A O 1
ATOM 801 N N . ARG A 1 108 ? 6.416 -18.122 5.277 1.00 76.19 108 ARG A N 1
ATOM 802 C CA . ARG A 1 108 ? 5.670 -16.946 5.747 1.00 76.19 108 ARG A CA 1
ATOM 803 C C . ARG A 1 108 ? 6.090 -16.458 7.138 1.00 76.19 108 ARG A C 1
ATOM 805 O O . ARG A 1 108 ? 6.200 -15.254 7.339 1.00 76.19 108 ARG A O 1
ATOM 812 N N . TRP A 1 109 ? 6.321 -17.361 8.097 1.00 78.38 109 TRP A N 1
ATOM 813 C CA . TRP A 1 109 ? 6.603 -16.985 9.496 1.00 78.38 109 TRP A CA 1
ATOM 814 C C . TRP A 1 109 ? 8.081 -16.982 9.882 1.00 78.38 109 TRP A C 1
ATOM 816 O O . TRP A 1 109 ? 8.451 -16.322 10.853 1.00 78.38 109 TRP A O 1
ATOM 826 N N . TYR A 1 110 ? 8.913 -17.741 9.173 1.00 78.31 110 TYR A N 1
ATOM 827 C CA . TYR A 1 110 ? 10.331 -17.917 9.495 1.00 78.31 110 TYR A CA 1
ATOM 828 C C . TYR A 1 110 ? 11.254 -17.447 8.368 1.00 78.31 110 TYR A C 1
ATOM 830 O O . TYR A 1 110 ? 12.466 -17.421 8.563 1.00 78.31 110 TYR A O 1
ATOM 838 N N . GLY A 1 111 ? 10.711 -17.053 7.209 1.00 68.00 111 GLY A N 1
ATOM 839 C CA . GLY A 1 111 ? 11.514 -16.596 6.074 1.00 68.00 111 GLY A CA 1
ATOM 840 C C . GLY A 1 111 ? 12.387 -17.697 5.470 1.00 68.00 111 GLY A C 1
ATOM 841 O O . GLY A 1 111 ? 13.346 -17.402 4.761 1.00 68.00 111 GLY A O 1
ATOM 842 N N . GLU A 1 112 ? 12.084 -18.966 5.759 1.00 68.81 112 GLU A N 1
ATOM 843 C CA . GLU A 1 112 ? 12.767 -20.115 5.173 1.00 68.81 112 GLU A CA 1
ATOM 844 C C . GLU A 1 112 ? 12.208 -20.353 3.767 1.00 68.81 112 GLU A C 1
ATOM 846 O O . GLU A 1 112 ? 11.349 -21.208 3.550 1.00 68.81 112 GLU A O 1
ATOM 851 N N . SER A 1 113 ? 12.669 -19.563 2.799 1.00 49.88 113 SER A N 1
ATOM 852 C CA . SER A 1 113 ? 12.480 -19.889 1.390 1.00 49.88 113 SER A CA 1
ATOM 853 C C . SER A 1 113 ? 13.187 -21.211 1.093 1.00 49.88 113 SER A C 1
ATOM 855 O O . SER A 1 113 ? 14.278 -21.475 1.612 1.00 49.88 113 SER A O 1
ATOM 857 N N . ARG A 1 114 ? 12.541 -22.076 0.293 1.00 48.84 114 ARG A N 1
ATOM 858 C CA . ARG A 1 114 ? 13.102 -23.366 -0.138 1.00 48.84 114 ARG A CA 1
ATOM 859 C C . ARG A 1 114 ? 14.556 -23.159 -0.560 1.00 48.84 114 ARG A C 1
ATOM 861 O O . ARG A 1 114 ? 14.816 -22.580 -1.613 1.00 48.84 114 ARG A O 1
ATOM 868 N N . LYS A 1 115 ? 15.502 -23.684 0.223 1.00 43.22 115 LYS A N 1
ATOM 869 C CA . LYS A 1 115 ? 16.758 -24.134 -0.369 1.00 43.22 115 LYS A CA 1
ATOM 870 C C . LYS A 1 115 ? 16.357 -25.152 -1.427 1.00 43.22 115 LYS A C 1
ATOM 872 O O . LYS A 1 115 ? 15.578 -26.063 -1.163 1.00 43.22 115 LYS A O 1
ATOM 877 N N . ASP A 1 116 ? 16.767 -24.857 -2.643 1.00 41.41 116 ASP A N 1
ATOM 878 C CA . ASP A 1 116 ? 16.328 -25.498 -3.864 1.00 41.41 116 ASP A CA 1
ATOM 879 C C . ASP A 1 116 ? 16.791 -26.966 -3.888 1.00 41.41 116 ASP A C 1
A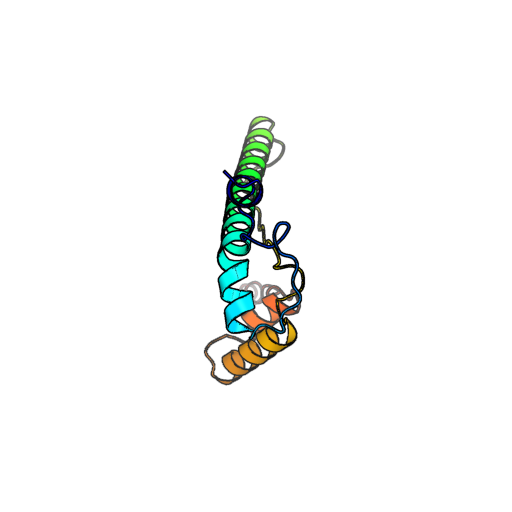TOM 881 O O . ASP A 1 116 ? 17.851 -27.294 -4.409 1.00 41.41 116 ASP A O 1
ATOM 885 N N . ASP A 1 117 ? 15.988 -27.879 -3.335 1.00 39.94 117 ASP A N 1
ATOM 886 C CA . ASP A 1 117 ? 16.205 -29.335 -3.428 1.00 39.94 117 ASP A CA 1
ATOM 887 C C . ASP A 1 117 ? 16.026 -29.870 -4.874 1.00 39.94 117 ASP A C 1
ATOM 889 O O . ASP A 1 117 ? 15.985 -31.082 -5.109 1.00 39.94 117 ASP A O 1
ATOM 893 N N . ARG A 1 118 ? 15.899 -28.994 -5.887 1.00 40.91 118 ARG A N 1
ATOM 894 C CA . ARG A 1 118 ? 15.822 -29.381 -7.306 1.00 40.91 118 ARG A CA 1
ATOM 895 C C . ARG A 1 118 ? 17.166 -29.476 -8.025 1.00 40.91 118 ARG A C 1
ATOM 897 O O . ARG A 1 118 ? 17.182 -30.066 -9.106 1.00 40.91 118 ARG A O 1
ATOM 904 N N . ASP A 1 119 ? 18.270 -29.006 -7.445 1.00 40.22 119 ASP A N 1
ATOM 905 C CA . ASP A 1 119 ? 19.594 -29.140 -8.076 1.00 40.22 119 ASP A CA 1
ATOM 906 C C . ASP A 1 119 ? 20.278 -30.495 -7.805 1.00 40.22 119 ASP A C 1
ATOM 908 O O . ASP A 1 119 ? 21.161 -30.907 -8.559 1.00 40.22 119 ASP A O 1
ATOM 912 N N . GLU A 1 120 ? 19.823 -31.274 -6.817 1.00 39.28 120 GLU A N 1
ATOM 913 C CA . GLU A 1 120 ? 20.485 -32.537 -6.445 1.00 39.28 120 GLU A CA 1
ATOM 914 C C . GLU A 1 120 ? 20.064 -33.755 -7.295 1.00 39.28 120 GLU A C 1
ATOM 916 O O . GLU A 1 120 ? 20.716 -34.795 -7.262 1.00 39.28 120 GLU A O 1
ATOM 921 N N . LYS A 1 121 ? 19.028 -33.638 -8.143 1.00 39.84 121 LYS A N 1
ATOM 922 C CA . LYS A 1 121 ? 18.622 -34.712 -9.083 1.00 39.84 121 LYS A CA 1
ATOM 923 C C . LYS A 1 121 ? 19.207 -34.592 -10.490 1.00 39.84 121 LYS A C 1
ATOM 925 O O . LYS A 1 121 ? 18.858 -35.382 -11.364 1.00 39.84 121 LYS A O 1
ATOM 930 N N . ARG A 1 122 ? 20.090 -33.619 -10.727 1.00 38.97 122 ARG A N 1
ATOM 931 C CA . ARG A 1 122 ? 20.778 -33.453 -12.018 1.00 38.97 122 ARG A CA 1
ATOM 932 C C . ARG A 1 122 ? 22.225 -33.960 -12.001 1.00 38.97 122 ARG A C 1
ATOM 934 O O . ARG A 1 122 ? 22.905 -33.886 -13.020 1.00 38.97 122 ARG A O 1
ATOM 941 N N . ILE A 1 123 ? 22.661 -34.507 -10.864 1.00 46.59 123 ILE A N 1
ATOM 942 C CA . ILE A 1 123 ? 23.954 -35.173 -10.679 1.00 46.59 123 ILE A CA 1
ATOM 943 C C . ILE A 1 123 ? 23.709 -36.566 -10.069 1.00 46.59 123 ILE A C 1
ATOM 945 O O . ILE A 1 123 ? 24.121 -36.863 -8.952 1.00 46.59 123 ILE A O 1
ATOM 949 N N . SER A 1 124 ? 22.999 -37.422 -10.804 1.00 40.53 124 SER A N 1
ATOM 950 C CA . SER A 1 124 ? 23.061 -38.883 -10.654 1.00 40.53 124 SER A CA 1
ATOM 951 C C . SER A 1 124 ? 22.863 -39.541 -12.008 1.00 40.53 124 SER A C 1
ATOM 953 O O . SER A 1 124 ? 21.829 -39.207 -12.634 1.00 40.53 124 SER A O 1
#

Organism: NCBI:txid3083063

Sequence (124 aa):
MAVEDACGIARGTFSDPSEIARTATEVRSMRQRTYSTVCDIQRSLGNALERLVLACGSLAELYGLADGGVTADISFGDGVLTDSVTDRENEREDVKAGIISPEVFRERWYGESRKDDRDEKRIS

pLDDT: mean 71.72, std 14.83, range [38.97, 90.88]

Secondary structure (DSSP, 8-state):
--HHHHTTPPTTTTT--------HHHHHHHHHHHHHHHHHHHHHHHHHHHHHHHHHHHHHHHTTS--S----------TTT--HHHHHHHHHHHHHTTSS-HHHHHHHHH------TTSTTS--

Foldseek 3Di:
DDVCVVVQHFPCVPVPVPPPVDDPVVVCVRCVSVVVVVVVVLVVVVVVVQVVQQVVVVVCVVVVNDDDGGGDDDDDDDPPPPPPVVVLVVVVVCCVVVVDPVQVSCCVPVVPDDPPPPVVVVPD